Protein AF-A0A543GDE8-F1 (afdb_monomer_lite)

Foldseek 3Di:
DDDDDDDDPDDDDDDDPDPDDFPWDWLCVLCVVVVHDSVVSVVCCVVVLAPAPDQDPVRTGTHDNVSRVVSVVVSVVVVD

InterPro domains:
  IPR009061 Putative DNA-binding domain superfamily [SSF46955] (23-75)
  IPR041657 Helix-turn-helix domain, group 17 [PF12728] (24-73)

Sequence (80 aa):
MLLSGFRADWCTYRRDVGRPAEKLLTTAQAAEHLGISRGTLARYARDGLLKPTLKLPTGHLRWSLEDLRRQMRELREGDR

Organism: NCBI:txid882449

Radius of gyration: 13.91 Å; chains: 1; bounding box: 39×34×36 Å

Secondary structure (DSSP, 8-state):
-------------------SS---EEHHHHHHHHTS-HHHHHHHHHTTSS--SEE-TTS-EEE-HHHHHHHHHHHHHTT-

Structure (mmCIF, N/CA/C/O backbone):
data_AF-A0A543GDE8-F1
#
_entry.id   AF-A0A543GDE8-F1
#
loop_
_atom_site.group_PDB
_atom_site.id
_atom_site.type_symbol
_atom_site.label_atom_id
_atom_site.label_alt_id
_atom_site.label_comp_id
_atom_site.label_asym_id
_atom_site.label_entity_id
_atom_site.label_seq_id
_atom_site.pdbx_PDB_ins_code
_atom_site.Cartn_x
_atom_site.Cartn_y
_atom_site.Cartn_z
_atom_site.occupancy
_atom_site.B_iso_or_equiv
_atom_site.auth_seq_id
_atom_site.auth_comp_id
_atom_site.auth_asym_id
_atom_site.auth_atom_id
_atom_site.pdbx_PDB_model_num
ATOM 1 N N . MET A 1 1 ? -19.443 -5.608 19.264 1.00 32.78 1 MET A N 1
ATOM 2 C CA . MET A 1 1 ? -18.811 -6.943 19.312 1.00 32.78 1 MET A CA 1
ATOM 3 C C . MET A 1 1 ? -17.845 -7.064 18.144 1.00 32.78 1 MET A C 1
ATOM 5 O O . MET A 1 1 ? -18.248 -7.440 17.053 1.00 32.78 1 MET A O 1
ATOM 9 N N . LEU A 1 2 ? -16.591 -6.651 18.344 1.00 44.81 2 LEU A N 1
ATOM 10 C CA . LEU A 1 2 ? -15.497 -7.070 17.467 1.00 44.81 2 LEU A CA 1
ATOM 11 C C . LEU A 1 2 ? -15.072 -8.474 17.894 1.00 44.81 2 LEU A C 1
ATOM 13 O O . LEU A 1 2 ? -15.148 -8.761 19.084 1.00 44.81 2 LEU A O 1
ATOM 17 N N . LEU A 1 3 ? -14.649 -9.297 16.932 1.00 39.22 3 LEU A N 1
ATOM 18 C CA . LEU A 1 3 ? -13.521 -10.242 16.989 1.00 39.22 3 LEU A CA 1
ATOM 19 C C . LEU A 1 3 ? -13.704 -11.26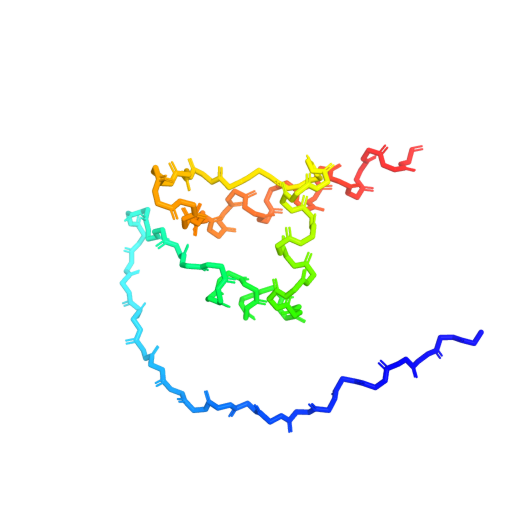9 15.858 1.00 39.22 3 LEU A C 1
ATOM 21 O O . LEU A 1 3 ? -14.180 -12.381 16.068 1.00 39.22 3 LEU A O 1
ATOM 25 N N . SER A 1 4 ? -13.327 -10.891 14.635 1.00 42.91 4 SER A N 1
ATOM 26 C CA . SER A 1 4 ? -13.160 -11.859 13.546 1.00 42.91 4 SER A CA 1
ATOM 27 C C . SER A 1 4 ? -11.757 -12.447 13.645 1.00 42.91 4 SER A C 1
ATOM 29 O O . SER A 1 4 ? -10.765 -11.725 13.549 1.00 42.91 4 SER A O 1
ATOM 31 N N . GLY A 1 5 ? -11.705 -13.754 13.903 1.00 42.12 5 GLY A N 1
ATOM 32 C CA . GLY A 1 5 ? -10.497 -14.513 14.197 1.00 42.12 5 GLY A CA 1
ATOM 33 C C . GLY A 1 5 ? -9.443 -14.453 13.093 1.00 42.12 5 GLY A C 1
ATOM 34 O O . GLY A 1 5 ? -9.712 -14.732 11.927 1.00 42.12 5 GLY A O 1
ATOM 35 N N . PHE A 1 6 ? -8.217 -14.137 13.498 1.00 43.12 6 PHE A N 1
ATOM 36 C CA . PHE A 1 6 ? -7.025 -14.204 12.662 1.00 43.12 6 PHE A CA 1
ATOM 37 C C . PHE A 1 6 ? -6.267 -15.483 13.039 1.00 43.12 6 PHE A C 1
ATOM 39 O O . PHE A 1 6 ? -5.389 -15.465 13.901 1.00 43.12 6 PHE A O 1
ATOM 46 N N . ARG A 1 7 ? -6.689 -16.634 12.492 1.00 50.06 7 ARG A N 1
ATOM 47 C CA . ARG A 1 7 ? -6.055 -17.926 12.794 1.00 50.06 7 ARG A CA 1
ATOM 48 C C . ARG A 1 7 ? -4.849 -18.146 11.884 1.00 50.06 7 ARG A C 1
ATOM 50 O O . ARG A 1 7 ? -4.932 -18.057 10.665 1.00 50.06 7 ARG A O 1
ATOM 57 N N . ALA A 1 8 ? -3.738 -18.368 12.565 1.00 50.34 8 ALA A N 1
ATOM 58 C CA . ALA A 1 8 ? -2.387 -18.565 12.097 1.00 50.34 8 ALA A CA 1
ATOM 59 C C . ALA A 1 8 ? -2.215 -19.887 11.336 1.00 50.34 8 ALA A C 1
ATOM 61 O O . ALA A 1 8 ? -2.266 -20.937 11.958 1.00 50.34 8 ALA A O 1
ATOM 62 N N . ASP A 1 9 ? -1.897 -19.799 10.044 1.00 41.00 9 ASP A N 1
ATOM 63 C CA . ASP A 1 9 ? -1.129 -20.808 9.305 1.00 41.00 9 ASP A CA 1
ATOM 64 C C . ASP A 1 9 ? -0.007 -20.054 8.577 1.00 41.00 9 ASP A C 1
ATOM 66 O O . ASP A 1 9 ? -0.095 -19.663 7.412 1.00 41.00 9 ASP A O 1
ATOM 70 N N . TRP A 1 10 ? 1.018 -19.711 9.357 1.00 47.06 10 TRP A N 1
ATOM 71 C CA . TRP A 1 10 ? 2.177 -18.942 8.922 1.00 47.06 10 TRP A CA 1
ATOM 72 C C . TRP A 1 10 ? 3.081 -19.892 8.135 1.00 47.06 10 TRP A C 1
ATOM 74 O O . TRP A 1 10 ? 3.894 -20.613 8.709 1.00 47.06 10 TRP A O 1
ATOM 84 N N . CYS A 1 11 ? 2.902 -19.932 6.813 1.00 48.53 11 CYS A N 1
ATOM 85 C CA . CYS A 1 11 ? 3.788 -20.661 5.909 1.00 48.53 11 CYS A CA 1
ATOM 86 C C . CYS A 1 11 ? 5.195 -20.036 5.928 1.00 48.53 11 CYS A C 1
ATOM 88 O O . CYS A 1 11 ? 5.478 -19.050 5.255 1.00 48.53 11 CYS A O 1
ATOM 90 N N . THR A 1 12 ? 6.050 -20.622 6.759 1.00 43.03 12 THR A N 1
ATOM 91 C CA . THR A 1 12 ? 7.473 -20.910 6.537 1.00 43.03 12 THR A CA 1
ATOM 92 C C . THR A 1 12 ? 8.188 -20.210 5.360 1.00 43.03 12 THR A C 1
ATOM 94 O O . THR A 1 12 ? 8.085 -20.604 4.205 1.00 43.03 12 THR A O 1
ATOM 97 N N . TYR A 1 13 ? 9.069 -19.280 5.752 1.00 41.94 13 TYR A N 1
ATOM 98 C CA . TYR A 1 13 ? 10.424 -19.013 5.238 1.00 41.94 13 TYR A CA 1
ATOM 99 C C . TYR A 1 13 ? 10.623 -18.539 3.782 1.00 41.94 13 TYR A C 1
ATOM 101 O O . TYR A 1 13 ? 10.695 -19.335 2.850 1.00 41.94 13 TYR A O 1
ATOM 109 N N . ARG A 1 14 ? 11.047 -17.271 3.638 1.00 51.72 14 ARG A N 1
ATOM 110 C CA . ARG A 1 14 ? 12.326 -16.972 2.960 1.00 51.72 14 ARG A CA 1
ATOM 111 C C . ARG A 1 14 ? 12.970 -15.690 3.488 1.00 51.72 14 ARG A C 1
ATOM 113 O O . ARG A 1 14 ? 12.399 -14.606 3.409 1.00 51.72 14 ARG A O 1
ATOM 120 N N . ARG A 1 15 ? 14.189 -15.837 4.017 1.00 52.91 15 ARG A N 1
ATOM 121 C CA . ARG A 1 15 ? 15.111 -14.733 4.308 1.00 52.91 15 ARG A CA 1
ATOM 122 C C . ARG A 1 15 ? 15.472 -14.017 3.014 1.00 52.91 15 ARG A C 1
ATOM 124 O O . ARG A 1 15 ? 16.039 -14.631 2.126 1.00 52.91 15 ARG A O 1
ATOM 131 N N . ASP A 1 16 ? 15.267 -12.710 3.010 1.00 52.59 16 ASP A N 1
ATOM 132 C CA . ASP A 1 16 ? 16.013 -11.773 2.177 1.00 52.59 16 ASP A CA 1
ATOM 133 C C . ASP A 1 16 ? 16.233 -10.508 3.016 1.00 52.59 16 ASP A C 1
ATOM 135 O O . ASP A 1 16 ? 15.550 -9.490 2.850 1.00 52.59 16 ASP A O 1
ATOM 139 N N . VAL A 1 17 ? 17.150 -10.614 3.980 1.00 49.12 17 VAL A N 1
ATOM 140 C CA . VAL A 1 17 ? 17.665 -9.495 4.778 1.00 49.12 17 VAL A CA 1
ATOM 141 C C . VAL A 1 17 ? 18.810 -8.821 4.016 1.00 49.12 17 VAL A C 1
ATOM 143 O O . VAL A 1 17 ? 19.980 -9.006 4.324 1.00 49.12 17 VAL A O 1
ATOM 146 N N . GLY A 1 18 ? 18.469 -8.057 2.978 1.00 40.25 18 GLY A N 1
ATOM 147 C CA . GLY A 1 18 ? 19.384 -7.091 2.363 1.00 40.25 18 GLY A CA 1
ATOM 148 C C . GLY A 1 18 ? 19.183 -5.711 2.995 1.00 40.25 18 GLY A C 1
ATOM 149 O O . GLY A 1 18 ? 18.044 -5.257 3.103 1.00 40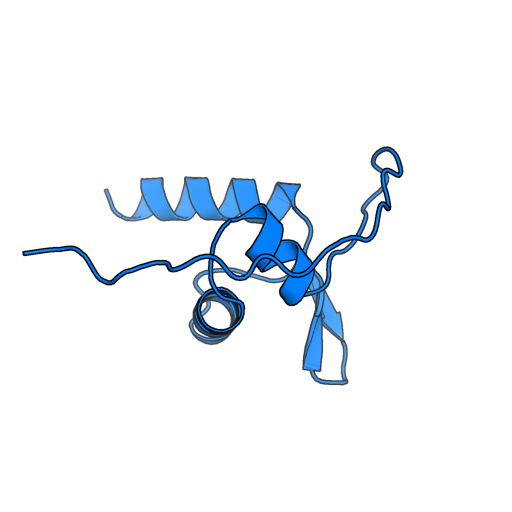.25 18 GLY A O 1
ATOM 150 N N . ARG A 1 19 ? 20.265 -5.056 3.440 1.00 50.88 19 ARG A N 1
ATOM 151 C CA . ARG A 1 19 ? 20.257 -3.663 3.937 1.00 50.88 19 ARG A CA 1
ATOM 152 C C . ARG A 1 19 ? 19.774 -2.673 2.842 1.00 50.88 19 ARG A C 1
ATOM 154 O O . ARG A 1 19 ? 19.810 -3.012 1.662 1.00 50.88 19 ARG A O 1
ATOM 161 N N . PRO A 1 20 ? 19.298 -1.472 3.224 1.00 49.41 20 PRO A N 1
ATOM 162 C CA . PRO A 1 20 ? 18.223 -0.759 2.542 1.00 49.41 20 PRO A CA 1
ATOM 163 C C . PRO A 1 20 ? 18.734 0.157 1.425 1.00 49.41 20 PRO A C 1
ATOM 165 O O . PRO A 1 20 ? 19.043 1.320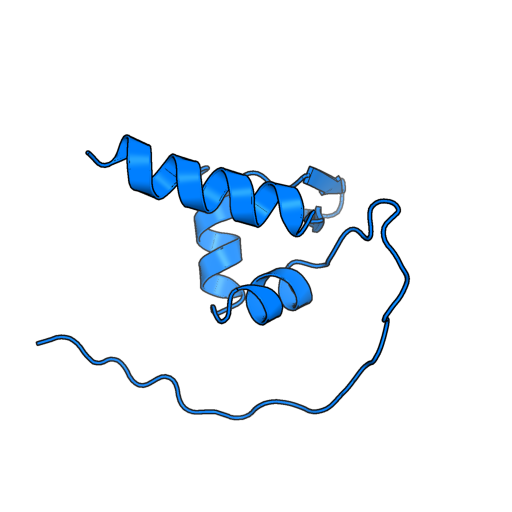 1.650 1.00 49.41 20 PRO A O 1
ATOM 168 N N . ALA A 1 21 ? 18.751 -0.358 0.204 1.00 50.38 21 ALA A N 1
ATOM 169 C CA . ALA A 1 21 ? 18.509 0.455 -0.979 1.00 50.38 21 ALA A CA 1
ATOM 170 C C . ALA A 1 21 ? 17.255 -0.129 -1.643 1.00 50.38 21 ALA A C 1
ATOM 172 O O . ALA A 1 21 ? 17.303 -1.167 -2.295 1.00 50.38 21 ALA A O 1
ATOM 173 N N . GLU A 1 22 ? 16.110 0.463 -1.301 1.00 64.31 22 GLU A N 1
ATOM 174 C CA . GLU A 1 22 ? 14.809 0.327 -1.974 1.00 64.31 22 GLU A CA 1
ATOM 175 C C . GLU A 1 22 ? 14.376 -1.091 -2.377 1.00 64.31 22 GLU A C 1
ATOM 177 O O . GLU A 1 22 ? 14.000 -1.364 -3.518 1.00 64.31 22 GLU A O 1
ATOM 182 N N . LYS A 1 23 ? 14.358 -2.027 -1.423 1.00 76.75 23 LYS A N 1
ATOM 183 C CA . LYS A 1 23 ? 13.756 -3.336 -1.681 1.00 76.75 23 LYS A CA 1
ATOM 184 C C . LYS A 1 23 ? 12.244 -3.188 -1.886 1.00 76.75 23 LYS A C 1
ATOM 186 O O . LYS A 1 23 ? 11.476 -3.129 -0.926 1.00 76.75 23 LYS A O 1
ATOM 191 N N . LEU A 1 24 ? 11.826 -3.163 -3.148 1.00 88.25 24 LEU A N 1
ATOM 192 C CA . LEU A 1 24 ? 10.423 -3.149 -3.541 1.00 88.25 24 LEU A CA 1
ATOM 193 C C . LEU A 1 24 ? 9.780 -4.517 -3.303 1.00 88.25 24 LEU A C 1
ATOM 195 O O . LEU A 1 24 ? 10.052 -5.508 -3.989 1.00 88.25 24 LEU A O 1
ATOM 199 N N . LEU A 1 25 ? 8.877 -4.548 -2.336 1.00 90.69 25 LEU A N 1
ATOM 200 C CA . LEU A 1 25 ? 8.145 -5.729 -1.923 1.00 90.69 25 LEU A CA 1
ATOM 201 C C . LEU A 1 25 ? 6.994 -6.024 -2.877 1.00 90.69 25 LEU A C 1
ATOM 203 O O . LEU A 1 25 ? 6.344 -5.128 -3.418 1.00 90.69 25 LEU A O 1
ATOM 207 N N . THR A 1 26 ? 6.704 -7.307 -3.051 1.00 91.38 26 THR A N 1
ATOM 208 C CA . THR A 1 26 ? 5.428 -7.730 -3.634 1.00 91.38 26 THR A CA 1
ATOM 209 C C . THR A 1 26 ? 4.277 -7.409 -2.679 1.00 91.38 26 THR A C 1
ATOM 211 O O . THR A 1 26 ? 4.474 -7.235 -1.478 1.00 91.38 26 THR A O 1
ATOM 214 N N . THR A 1 27 ? 3.046 -7.395 -3.191 1.00 89.69 27 THR A N 1
ATOM 215 C CA . THR A 1 27 ? 1.847 -7.207 -2.347 1.00 89.69 27 THR A CA 1
ATOM 216 C C . THR A 1 27 ? 1.748 -8.258 -1.236 1.00 89.69 27 THR A C 1
ATOM 218 O O . THR A 1 27 ? 1.296 -7.947 -0.141 1.00 89.69 27 THR A O 1
ATOM 221 N N . ALA A 1 28 ? 2.206 -9.490 -1.487 1.00 89.06 28 ALA A N 1
ATOM 222 C CA . ALA A 1 28 ? 2.226 -10.541 -0.475 1.00 89.06 28 ALA A CA 1
ATOM 223 C C . ALA A 1 28 ? 3.172 -10.208 0.685 1.00 89.06 28 ALA A C 1
ATOM 225 O O . ALA A 1 28 ? 2.744 -10.187 1.834 1.00 89.06 28 ALA A O 1
ATOM 226 N N . GLN A 1 29 ? 4.418 -9.868 0.361 1.00 89.94 29 GLN A N 1
ATOM 227 C CA . GLN A 1 29 ? 5.433 -9.512 1.354 1.00 89.94 29 GLN A CA 1
ATOM 228 C C . GLN A 1 29 ? 5.053 -8.243 2.121 1.00 89.94 29 GLN A C 1
ATOM 230 O O . GLN A 1 29 ? 5.189 -8.178 3.336 1.00 89.94 29 GLN A O 1
ATOM 235 N N . ALA A 1 30 ? 4.542 -7.227 1.425 1.00 91.06 30 ALA A N 1
ATOM 236 C CA . ALA A 1 30 ? 4.088 -5.997 2.061 1.00 91.06 30 ALA A CA 1
ATOM 237 C C . ALA A 1 30 ? 2.949 -6.248 3.061 1.00 91.06 30 ALA A C 1
ATOM 239 O O . ALA A 1 30 ? 2.975 -5.717 4.168 1.00 91.06 30 ALA A O 1
ATOM 240 N N . ALA A 1 31 ? 1.976 -7.087 2.694 1.00 90.81 31 ALA A N 1
ATOM 241 C CA . ALA A 1 31 ? 0.872 -7.450 3.576 1.00 90.81 31 ALA A CA 1
ATOM 242 C C . ALA A 1 31 ? 1.354 -8.232 4.809 1.00 90.81 31 ALA A C 1
ATOM 244 O O . ALA A 1 31 ? 0.910 -7.947 5.920 1.00 90.81 31 ALA A O 1
ATOM 245 N N . GLU A 1 32 ? 2.310 -9.147 4.627 1.00 87.44 32 GLU A N 1
ATOM 246 C CA . GLU A 1 32 ? 2.953 -9.891 5.716 1.00 87.44 32 GLU A CA 1
ATOM 247 C C . GLU A 1 32 ? 3.653 -8.952 6.706 1.00 87.44 32 GLU A C 1
ATOM 249 O O . GLU A 1 32 ? 3.409 -9.027 7.908 1.00 87.44 32 GLU A O 1
ATOM 254 N N . HIS A 1 33 ? 4.438 -7.989 6.212 1.00 87.06 33 HIS A N 1
ATOM 255 C CA . HIS A 1 33 ? 5.103 -6.995 7.061 1.00 87.06 33 HIS A CA 1
ATOM 256 C C . HIS A 1 33 ? 4.134 -6.089 7.836 1.00 87.06 33 HIS A C 1
ATOM 258 O O . HIS A 1 33 ? 4.518 -5.527 8.863 1.00 87.06 33 HIS A O 1
ATOM 264 N N . LEU A 1 34 ? 2.907 -5.921 7.343 1.00 86.62 34 LEU A N 1
ATOM 265 C CA . LEU A 1 34 ? 1.848 -5.148 7.993 1.00 86.62 34 LEU A CA 1
ATOM 266 C C . LEU A 1 34 ? 0.931 -6.011 8.875 1.00 86.62 34 LEU A C 1
ATOM 268 O O . LEU A 1 34 ? 0.074 -5.460 9.563 1.00 86.62 34 LEU A O 1
ATOM 272 N N . GLY A 1 35 ? 1.081 -7.339 8.855 1.00 87.44 35 GLY A N 1
ATOM 273 C CA . GLY A 1 35 ? 0.197 -8.260 9.570 1.00 87.44 35 GLY A CA 1
ATOM 274 C C . GLY A 1 35 ? -1.247 -8.248 9.056 1.00 87.44 35 GLY A C 1
ATOM 275 O O . GLY A 1 35 ? -2.169 -8.525 9.818 1.00 87.44 35 GLY A O 1
ATOM 276 N N . ILE A 1 36 ? -1.469 -7.905 7.783 1.00 88.06 36 ILE A N 1
ATOM 277 C CA . ILE A 1 36 ? -2.804 -7.865 7.164 1.00 88.06 36 ILE A CA 1
ATOM 278 C C . ILE A 1 36 ? -2.923 -8.888 6.041 1.00 88.06 36 ILE A C 1
ATOM 280 O O . ILE A 1 36 ? -1.937 -9.387 5.501 1.00 88.06 36 ILE A O 1
ATOM 284 N N . SER A 1 37 ? -4.158 -9.187 5.637 1.00 89.56 37 SER A N 1
ATOM 285 C CA . SER A 1 37 ? -4.370 -10.047 4.477 1.00 89.56 37 SER A CA 1
ATOM 286 C C . SER A 1 37 ? -3.936 -9.346 3.182 1.00 89.56 37 SER A C 1
ATOM 288 O O . SER A 1 37 ? -4.102 -8.134 3.010 1.00 89.56 37 SER A O 1
ATOM 290 N N . ARG A 1 38 ? -3.454 -10.133 2.214 1.00 90.62 38 ARG A N 1
ATOM 291 C CA . ARG A 1 38 ? -3.135 -9.649 0.858 1.00 90.62 38 ARG A CA 1
ATOM 292 C C . ARG A 1 38 ? -4.333 -8.972 0.193 1.00 90.62 38 ARG A C 1
ATOM 294 O O . ARG A 1 38 ? -4.169 -7.963 -0.485 1.00 90.62 38 ARG A O 1
ATOM 301 N N . GLY A 1 39 ? -5.531 -9.521 0.410 1.00 89.19 39 GLY A N 1
ATOM 302 C CA . GLY A 1 39 ? -6.782 -8.974 -0.114 1.00 89.19 39 GLY A CA 1
ATOM 303 C C . GLY A 1 39 ? -7.113 -7.606 0.480 1.00 89.19 39 GLY A C 1
ATOM 304 O O . GLY A 1 39 ? -7.552 -6.723 -0.252 1.00 89.19 39 GLY A O 1
ATOM 305 N N . THR A 1 40 ? -6.828 -7.399 1.769 1.00 92.12 40 THR A N 1
ATOM 306 C CA . THR A 1 40 ? -6.991 -6.100 2.438 1.00 92.12 40 THR A CA 1
ATOM 307 C C . THR A 1 40 ? -6.069 -5.055 1.821 1.00 92.12 40 THR A C 1
ATOM 309 O O . THR A 1 40 ? -6.544 -3.990 1.434 1.00 92.12 40 THR A O 1
ATOM 312 N N . LEU A 1 41 ? -4.779 -5.370 1.654 1.00 92.56 41 LEU A N 1
ATOM 313 C CA . LEU A 1 41 ? -3.826 -4.442 1.039 1.00 92.56 41 LEU A CA 1
ATOM 314 C C . LEU A 1 41 ? -4.197 -4.126 -0.418 1.00 92.56 41 LEU A C 1
ATOM 316 O O . LEU A 1 41 ? -4.192 -2.968 -0.827 1.00 92.56 41 LEU A O 1
ATOM 320 N N . ALA A 1 42 ? -4.577 -5.142 -1.197 1.00 90.25 42 ALA A N 1
ATOM 321 C CA . ALA A 1 42 ? -5.030 -4.953 -2.572 1.00 90.25 42 ALA A CA 1
ATOM 322 C C . ALA A 1 42 ? -6.321 -4.122 -2.653 1.00 90.25 42 ALA A C 1
ATOM 324 O O . ALA A 1 42 ? -6.477 -3.329 -3.577 1.00 90.25 42 ALA A O 1
ATOM 325 N N . ARG A 1 43 ? -7.247 -4.280 -1.699 1.00 92.31 43 ARG A N 1
ATOM 326 C CA . ARG A 1 43 ? -8.450 -3.445 -1.597 1.00 92.31 43 ARG A CA 1
ATOM 327 C C . ARG A 1 43 ? -8.080 -1.990 -1.317 1.00 92.31 43 ARG A C 1
ATOM 329 O O . ARG A 1 43 ? -8.479 -1.135 -2.089 1.00 92.31 43 ARG A O 1
ATOM 336 N N . TYR A 1 44 ? -7.237 -1.718 -0.321 1.00 93.00 44 TYR A N 1
ATOM 337 C CA . TYR A 1 44 ? -6.770 -0.353 -0.036 1.00 93.00 44 TYR A CA 1
ATOM 338 C C . TYR A 1 44 ? -6.068 0.298 -1.231 1.00 93.00 44 TYR A C 1
ATOM 340 O O . TYR A 1 44 ? -6.240 1.490 -1.467 1.00 93.00 44 TYR A O 1
ATOM 348 N N . ALA A 1 45 ? -5.329 -0.487 -2.019 1.00 93.38 45 ALA A N 1
ATOM 349 C CA . ALA A 1 45 ? -4.711 -0.014 -3.253 1.00 93.38 45 ALA A CA 1
ATOM 350 C C . ALA A 1 45 ? -5.728 0.336 -4.351 1.00 93.38 45 ALA A C 1
ATOM 352 O O . ALA A 1 45 ? -5.524 1.289 -5.104 1.00 93.38 45 ALA A O 1
ATOM 353 N N . ARG A 1 46 ? -6.800 -0.457 -4.472 1.00 92.31 46 ARG A N 1
ATOM 354 C CA . ARG A 1 46 ? -7.891 -0.225 -5.432 1.00 92.31 46 ARG A CA 1
ATOM 355 C C . ARG A 1 46 ? -8.749 0.971 -5.039 1.00 92.31 46 ARG A C 1
ATOM 357 O O . ARG A 1 46 ? -9.091 1.759 -5.910 1.00 92.31 46 ARG A O 1
ATOM 364 N N . ASP A 1 47 ? -9.015 1.124 -3.748 1.00 92.75 47 ASP A N 1
ATOM 365 C CA . ASP A 1 47 ? -9.824 2.211 -3.191 1.00 92.75 47 ASP A CA 1
ATOM 366 C C . ASP A 1 47 ? -9.033 3.533 -3.099 1.00 92.75 47 ASP A C 1
ATOM 368 O O . ASP A 1 47 ? -9.574 4.561 -2.709 1.00 92.75 47 ASP A O 1
ATOM 372 N N . GLY A 1 48 ? -7.739 3.523 -3.445 1.00 92.88 48 GLY A N 1
ATOM 373 C CA . GLY A 1 48 ? -6.878 4.708 -3.450 1.00 92.88 48 GLY A CA 1
ATOM 374 C C . GLY A 1 48 ? -6.384 5.155 -2.071 1.00 92.88 48 GLY A C 1
ATOM 375 O O . GLY A 1 48 ? -5.665 6.149 -1.991 1.00 92.88 48 GLY A O 1
ATOM 376 N N . LEU A 1 49 ? -6.713 4.406 -1.013 1.00 91.50 49 LEU A N 1
ATOM 377 C CA . LEU A 1 49 ? -6.282 4.669 0.363 1.00 91.50 49 LEU A CA 1
ATOM 378 C C . LEU A 1 49 ? -4.767 4.515 0.524 1.00 91.50 49 LEU A C 1
ATOM 380 O O . LEU A 1 49 ? -4.134 5.303 1.214 1.00 91.50 49 LEU A O 1
ATOM 384 N N . LEU A 1 50 ? -4.185 3.507 -0.130 1.00 93.31 50 LEU A N 1
ATOM 385 C CA . LEU A 1 50 ? -2.740 3.292 -0.162 1.00 93.31 50 LEU A CA 1
ATOM 386 C C . LEU A 1 50 ? -2.236 3.298 -1.602 1.00 93.31 50 LEU A C 1
ATOM 388 O O . LEU A 1 50 ? -2.811 2.667 -2.489 1.00 93.31 50 LEU A O 1
ATOM 392 N N . LYS A 1 51 ? -1.119 3.974 -1.839 1.00 93.19 51 LYS A N 1
ATOM 393 C CA . LYS A 1 51 ? -0.474 4.084 -3.143 1.00 93.19 51 LYS A CA 1
ATOM 394 C C . LYS A 1 51 ? 0.743 3.161 -3.194 1.00 93.19 51 LYS A C 1
ATOM 396 O O . LYS A 1 51 ? 1.649 3.304 -2.375 1.00 93.19 51 LYS A O 1
ATOM 401 N N . PRO A 1 52 ? 0.792 2.213 -4.144 1.00 92.62 52 PRO A N 1
ATOM 402 C CA . PRO A 1 52 ? 1.998 1.439 -4.389 1.00 92.62 52 PRO A CA 1
ATOM 403 C C . PRO A 1 52 ? 3.063 2.330 -5.022 1.00 92.62 52 PRO A C 1
ATOM 405 O O . PRO A 1 52 ? 2.756 3.188 -5.848 1.00 92.62 52 PRO A O 1
ATOM 408 N N . THR A 1 53 ? 4.317 2.070 -4.677 1.00 92.19 53 THR A N 1
ATOM 409 C CA . THR A 1 53 ? 5.473 2.822 -5.174 1.00 92.19 53 THR A CA 1
ATOM 410 C C . THR A 1 53 ? 5.673 2.626 -6.678 1.00 92.19 53 THR A C 1
ATOM 412 O O . THR A 1 53 ? 6.027 3.563 -7.384 1.00 92.19 53 THR A O 1
ATOM 415 N N . LEU A 1 54 ? 5.410 1.419 -7.190 1.00 89.25 54 LEU A N 1
ATOM 416 C CA . LEU A 1 54 ? 5.468 1.131 -8.621 1.00 89.25 54 LEU A CA 1
ATOM 417 C C . LEU A 1 54 ? 4.321 0.199 -9.025 1.00 89.25 54 LEU A C 1
ATOM 419 O O . LEU A 1 54 ? 4.065 -0.827 -8.388 1.00 89.25 54 LEU A O 1
ATOM 423 N N . LYS A 1 55 ? 3.643 0.552 -10.119 1.00 90.88 55 LYS A N 1
ATOM 424 C CA . LYS A 1 55 ? 2.676 -0.310 -10.802 1.00 90.88 55 LYS A CA 1
ATOM 425 C C . LYS A 1 55 ? 3.303 -0.788 -12.102 1.00 90.88 55 LYS A C 1
ATOM 427 O O . LYS A 1 55 ? 3.649 0.030 -12.949 1.00 90.88 55 LYS A O 1
ATOM 432 N N . LEU A 1 56 ? 3.469 -2.098 -12.253 1.00 86.12 56 LEU A N 1
ATOM 433 C CA . LEU A 1 56 ? 3.921 -2.660 -13.522 1.00 86.12 56 LEU A CA 1
ATOM 434 C C . LEU A 1 56 ? 2.755 -2.668 -14.527 1.00 86.12 56 LEU A C 1
ATOM 436 O O . LEU A 1 56 ? 1.608 -2.840 -14.106 1.00 86.12 56 LEU A O 1
ATOM 440 N N . PRO A 1 57 ? 3.028 -2.587 -15.845 1.00 88.94 57 PRO A N 1
ATOM 441 C CA . PRO A 1 57 ? 2.003 -2.723 -16.888 1.00 88.94 57 PRO A CA 1
ATOM 442 C C . PRO A 1 57 ? 1.200 -4.028 -16.793 1.00 88.94 57 PRO A C 1
ATOM 444 O O . PRO A 1 57 ? 0.040 -4.084 -17.177 1.00 88.94 57 PRO A O 1
ATOM 447 N N . THR A 1 58 ? 1.802 -5.070 -16.218 1.00 84.75 58 THR A N 1
ATOM 448 C CA . THR A 1 58 ? 1.186 -6.380 -15.962 1.00 84.75 58 THR A CA 1
ATOM 449 C C . THR A 1 58 ? 0.191 -6.387 -14.794 1.00 84.75 58 THR A C 1
ATOM 451 O O . THR A 1 58 ? -0.389 -7.425 -14.491 1.00 84.75 58 THR A O 1
ATOM 454 N N . GLY A 1 59 ? 0.005 -5.261 -14.099 1.00 85.88 59 GLY A N 1
ATOM 455 C CA . GLY A 1 59 ? -0.903 -5.128 -12.955 1.00 85.88 59 GLY A CA 1
ATOM 456 C C . GLY A 1 59 ? -0.287 -5.504 -11.604 1.00 85.88 59 GLY A C 1
ATOM 457 O O . GLY A 1 59 ? -0.924 -5.334 -10.564 1.00 85.88 59 GLY A O 1
ATOM 458 N N . HIS A 1 60 ? 0.965 -5.972 -11.576 1.00 86.88 60 HIS A N 1
ATOM 459 C CA . HIS A 1 60 ? 1.658 -6.245 -10.320 1.00 86.88 60 HIS A CA 1
ATOM 460 C C . HIS A 1 60 ? 2.041 -4.953 -9.594 1.00 86.88 60 HIS A C 1
ATOM 462 O O . HIS A 1 60 ? 2.635 -4.039 -10.169 1.00 86.88 60 HIS A O 1
ATOM 468 N N . LEU A 1 61 ? 1.746 -4.921 -8.294 1.00 91.06 61 LEU A N 1
ATOM 469 C CA . LEU A 1 61 ? 2.055 -3.794 -7.422 1.00 91.06 61 LEU A CA 1
ATOM 470 C C . LEU A 1 61 ? 3.332 -4.059 -6.630 1.00 91.06 61 LEU A C 1
ATOM 472 O O . LEU A 1 61 ? 3.532 -5.154 -6.082 1.00 91.06 61 LEU A O 1
ATOM 476 N N . ARG A 1 62 ? 4.169 -3.030 -6.561 1.00 91.75 62 ARG A N 1
ATOM 477 C CA . ARG A 1 62 ? 5.426 -3.002 -5.826 1.00 91.75 62 ARG A CA 1
ATOM 478 C C . ARG A 1 62 ? 5.368 -1.940 -4.742 1.00 91.75 62 ARG A C 1
ATOM 480 O O . ARG A 1 62 ? 4.898 -0.827 -4.978 1.00 91.75 62 ARG A O 1
ATOM 487 N N . TRP A 1 63 ? 5.859 -2.302 -3.568 1.00 92.56 63 TRP A N 1
ATOM 488 C CA . TRP A 1 63 ? 5.668 -1.535 -2.349 1.00 92.56 63 TRP A CA 1
ATOM 489 C C . TRP A 1 63 ? 6.996 -1.262 -1.658 1.00 92.56 63 TRP A C 1
ATOM 491 O O . TRP A 1 63 ? 7.757 -2.191 -1.391 1.00 92.56 63 TRP A O 1
ATOM 501 N N . SER A 1 64 ? 7.250 -0.008 -1.305 1.00 91.75 64 SER A N 1
ATOM 502 C CA . SER A 1 64 ? 8.247 0.325 -0.292 1.00 91.75 64 SER A CA 1
ATOM 503 C C . SER A 1 64 ? 7.630 0.174 1.097 1.00 91.75 64 SER A C 1
ATOM 505 O O . SER A 1 64 ? 6.544 0.686 1.373 1.00 91.75 64 SER A O 1
ATOM 507 N N . LEU A 1 65 ? 8.324 -0.535 1.991 1.00 88.88 65 LEU A N 1
ATOM 508 C CA . LEU A 1 65 ? 7.865 -0.701 3.370 1.00 88.88 65 LEU A CA 1
ATOM 509 C C . LEU A 1 65 ? 7.865 0.627 4.140 1.00 88.88 65 LEU A C 1
ATOM 511 O O . LEU A 1 65 ? 7.015 0.846 5.001 1.00 88.88 65 LEU A O 1
ATOM 515 N N . GLU A 1 66 ? 8.819 1.506 3.842 1.00 88.44 66 GLU A N 1
ATOM 516 C CA . GLU A 1 66 ? 8.909 2.824 4.469 1.00 88.44 66 GLU A CA 1
ATOM 517 C C . GLU A 1 66 ? 7.732 3.712 4.057 1.00 88.44 66 GLU A C 1
ATOM 519 O O . GLU A 1 66 ? 7.047 4.269 4.916 1.00 88.44 66 GLU A O 1
ATOM 524 N N . ASP A 1 67 ? 7.449 3.759 2.755 1.00 90.25 67 ASP A N 1
ATOM 525 C CA . ASP A 1 67 ? 6.333 4.514 2.185 1.00 90.25 67 ASP A CA 1
ATOM 526 C C . ASP A 1 67 ? 4.988 4.011 2.724 1.00 90.25 67 ASP A C 1
ATOM 528 O O . ASP A 1 67 ? 4.170 4.797 3.194 1.00 90.25 67 ASP A O 1
ATOM 532 N N . LEU A 1 68 ? 4.799 2.689 2.790 1.00 90.75 68 LEU A N 1
ATOM 533 C CA . LEU A 1 68 ? 3.612 2.092 3.407 1.00 90.75 68 LEU A CA 1
ATOM 534 C C . LEU A 1 68 ? 3.429 2.518 4.863 1.00 90.75 68 LEU A C 1
ATOM 536 O O . LEU A 1 68 ? 2.327 2.877 5.272 1.00 90.75 68 LEU A O 1
ATOM 540 N N . ARG A 1 69 ? 4.502 2.491 5.662 1.00 89.56 69 ARG A N 1
ATOM 541 C CA . ARG A 1 69 ? 4.441 2.929 7.063 1.00 89.56 69 ARG A CA 1
ATOM 542 C C . ARG A 1 69 ? 4.114 4.414 7.177 1.00 89.56 69 ARG A C 1
ATOM 544 O O . ARG A 1 69 ? 3.415 4.781 8.116 1.00 89.56 69 ARG A O 1
ATOM 551 N N . ARG A 1 70 ? 4.619 5.251 6.265 1.00 91.12 70 ARG A N 1
ATOM 552 C CA . ARG A 1 70 ? 4.292 6.682 6.200 1.00 91.12 70 ARG A CA 1
ATOM 553 C C . ARG A 1 70 ? 2.814 6.892 5.878 1.00 91.12 70 AR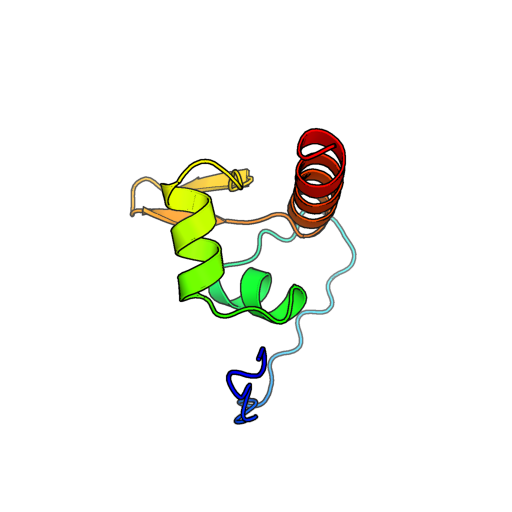G A C 1
ATOM 555 O O . ARG A 1 70 ? 2.119 7.484 6.694 1.00 91.12 70 ARG A O 1
ATOM 562 N N . GLN A 1 71 ? 2.326 6.324 4.780 1.00 92.38 71 GLN A N 1
ATOM 563 C CA . GLN A 1 71 ? 0.931 6.469 4.355 1.00 92.38 71 GLN A CA 1
ATOM 564 C C . GLN A 1 71 ? -0.056 5.961 5.415 1.00 92.38 71 GLN A C 1
ATOM 566 O O . GLN A 1 71 ? -1.093 6.566 5.649 1.00 92.38 71 GLN A O 1
ATOM 571 N N . MET A 1 72 ? 0.276 4.874 6.120 1.00 90.00 72 MET A N 1
ATOM 572 C CA . MET A 1 72 ? -0.556 4.365 7.217 1.00 90.00 72 MET A CA 1
ATOM 573 C C . MET A 1 72 ? -0.629 5.315 8.420 1.00 90.00 72 MET A C 1
ATOM 575 O O . MET A 1 72 ? -1.630 5.292 9.135 1.00 90.00 72 MET A O 1
ATOM 579 N N . ARG A 1 73 ? 0.415 6.115 8.680 1.00 89.81 73 ARG A N 1
ATOM 580 C CA . ARG A 1 73 ? 0.357 7.172 9.702 1.00 89.81 73 ARG A CA 1
ATOM 581 C C . ARG A 1 73 ? -0.525 8.320 9.226 1.00 89.81 73 ARG A C 1
ATOM 583 O O . ARG A 1 73 ? -1.449 8.678 9.942 1.00 89.81 73 ARG A O 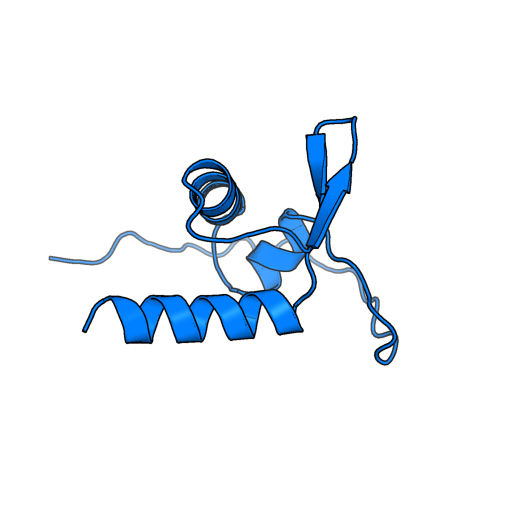1
ATOM 590 N N . GLU A 1 74 ? -0.315 8.783 7.997 1.00 90.19 74 GLU A N 1
ATOM 591 C CA . GLU A 1 74 ? -1.102 9.863 7.385 1.00 90.19 74 GLU A CA 1
ATOM 592 C C . GLU A 1 74 ? -2.601 9.521 7.336 1.00 90.19 74 GLU A C 1
ATOM 594 O O . GLU A 1 74 ? -3.435 10.343 7.698 1.00 90.19 74 GLU A O 1
ATOM 599 N N . LEU A 1 75 ? -2.955 8.279 6.984 1.00 86.62 75 LEU A N 1
ATOM 600 C CA . LEU A 1 75 ? -4.342 7.799 7.000 1.00 86.62 75 LEU A CA 1
ATOM 601 C C . LEU A 1 75 ? -4.979 7.833 8.395 1.00 86.62 75 LEU 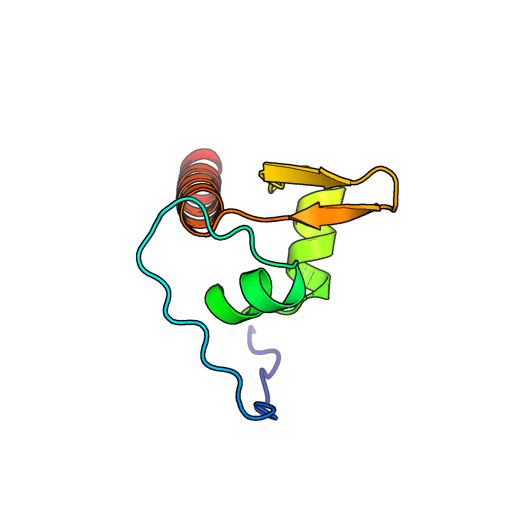A C 1
ATOM 603 O O . LEU A 1 75 ? -6.178 8.055 8.502 1.00 86.62 75 LEU A O 1
ATOM 607 N N . ARG A 1 76 ? -4.207 7.582 9.461 1.00 85.06 76 ARG A N 1
ATOM 608 C CA . ARG A 1 76 ? -4.718 7.664 10.841 1.00 85.06 76 ARG A CA 1
ATOM 609 C C . ARG A 1 76 ? -4.897 9.104 11.304 1.00 85.06 76 ARG A C 1
ATOM 611 O O . ARG A 1 76 ? -5.741 9.352 12.154 1.00 85.06 76 ARG A O 1
ATOM 618 N N . GLU A 1 77 ? -4.078 10.017 10.798 1.00 84.62 77 GLU A N 1
ATOM 619 C CA . GLU A 1 77 ? -4.128 11.434 11.159 1.00 84.62 77 GLU A CA 1
ATOM 620 C C . GLU A 1 77 ? -5.219 12.182 10.386 1.00 84.62 77 GLU A C 1
ATOM 622 O O . GLU A 1 77 ? -5.863 13.048 10.962 1.00 84.62 77 GLU A O 1
ATOM 627 N N . GLY A 1 78 ? -5.471 11.822 9.123 1.00 74.19 78 GLY A N 1
ATOM 628 C CA . GLY A 1 78 ? -6.501 12.451 8.288 1.00 74.19 78 GLY A CA 1
ATOM 629 C C . GLY A 1 78 ? -7.949 12.053 8.605 1.00 74.19 78 GLY A C 1
ATOM 630 O O . GLY A 1 78 ? -8.863 12.679 8.081 1.00 74.19 78 GLY A O 1
ATOM 631 N N . ASP A 1 79 ? -8.165 11.026 9.434 1.00 60.66 79 ASP A N 1
ATOM 632 C CA . ASP A 1 79 ? -9.494 10.623 9.935 1.00 60.66 79 ASP A CA 1
ATOM 633 C C . ASP A 1 79 ? -9.948 11.456 11.157 1.00 60.66 79 ASP A C 1
ATOM 635 O O . ASP A 1 79 ? -11.084 11.326 11.608 1.00 60.66 79 ASP A O 1
ATOM 639 N N . ARG A 1 80 ? -9.069 12.310 11.703 1.00 50.34 80 ARG A N 1
ATOM 640 C CA . ARG A 1 80 ? -9.331 13.172 12.866 1.00 50.34 80 ARG A CA 1
ATOM 641 C C . ARG A 1 80 ? -9.660 14.605 12.463 1.00 50.34 80 ARG A C 1
ATOM 643 O O . ARG A 1 80 ? -10.542 15.184 13.137 1.00 50.34 80 ARG A O 1
#

pLDDT: mean 76.86, std 19.81, range [32.78, 93.38]